Protein AF-A0A2H6H0T3-F1 (afdb_monomer)

Sequence (57 aa):
MVIKKKIKVKGREYWILIHSVRKGRKIIQKKKYIGKLLPPKQRLEFLQYLRMRFSIL

Structure (mmCIF, N/CA/C/O backbone):
data_AF-A0A2H6H0T3-F1
#
_entry.id   AF-A0A2H6H0T3-F1
#
loop_
_atom_site.group_PDB
_atom_site.id
_atom_site.type_symbol
_atom_site.label_atom_id
_atom_site.label_alt_id
_atom_site.label_comp_id
_atom_site.label_asym_id
_atom_site.label_entity_id
_atom_site.label_seq_id
_atom_site.pdbx_PDB_ins_code
_atom_site.Cartn_x
_atom_site.Cartn_y
_atom_site.Cartn_z
_atom_site.occupancy
_atom_site.B_iso_or_equiv
_atom_site.auth_seq_id
_atom_site.auth_comp_id
_atom_site.auth_asym_id
_atom_site.auth_atom_id
_atom_site.pdbx_PDB_model_num
ATOM 1 N N . MET A 1 1 ? 8.043 6.664 -9.598 1.00 76.50 1 MET A N 1
ATOM 2 C CA . MET A 1 1 ? 8.168 7.208 -8.218 1.00 76.50 1 MET A CA 1
ATOM 3 C C . MET A 1 1 ? 7.070 6.619 -7.343 1.00 76.50 1 MET A C 1
ATOM 5 O O . MET A 1 1 ? 5.925 6.587 -7.790 1.00 76.50 1 MET A O 1
ATOM 9 N N . VAL A 1 2 ? 7.399 6.139 -6.139 1.00 81.94 2 VAL A N 1
ATOM 10 C CA . VAL A 1 2 ? 6.420 5.581 -5.188 1.00 81.94 2 VAL A CA 1
ATOM 11 C C . VAL A 1 2 ? 6.280 6.510 -3.987 1.00 81.94 2 VAL A C 1
ATOM 13 O O . VAL A 1 2 ? 7.273 6.865 -3.364 1.00 81.94 2 VAL A O 1
ATOM 16 N N . ILE A 1 3 ? 5.046 6.904 -3.677 1.00 89.00 3 ILE A N 1
ATOM 17 C CA . ILE A 1 3 ? 4.712 7.860 -2.617 1.00 89.00 3 ILE A CA 1
ATOM 18 C C . ILE A 1 3 ? 3.801 7.180 -1.596 1.00 89.00 3 ILE A C 1
ATOM 20 O O . ILE A 1 3 ? 2.869 6.460 -1.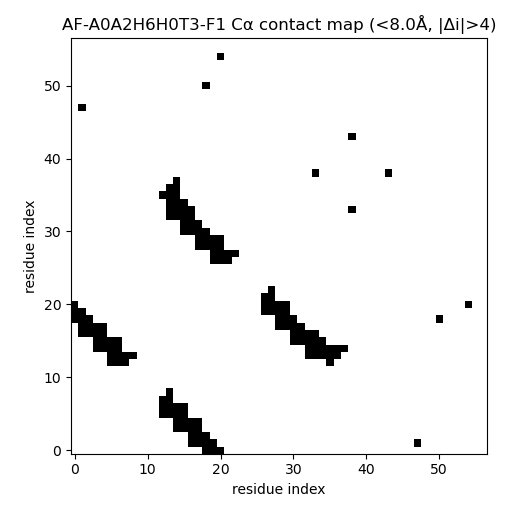965 1.00 89.00 3 ILE A O 1
ATOM 24 N N . LYS A 1 4 ? 4.053 7.435 -0.311 1.00 90.44 4 LYS A N 1
ATOM 25 C CA . LYS A 1 4 ? 3.171 7.058 0.800 1.00 90.44 4 LYS A CA 1
ATOM 26 C C . LYS A 1 4 ? 2.217 8.222 1.056 1.00 90.44 4 LYS A C 1
ATOM 28 O O . LYS A 1 4 ? 2.674 9.343 1.253 1.00 90.44 4 LYS A O 1
ATOM 33 N N . LYS A 1 5 ? 0.909 7.975 1.054 1.00 92.12 5 LYS A N 1
ATOM 34 C CA . LYS A 1 5 ? -0.100 9.010 1.316 1.00 92.12 5 LYS A CA 1
ATOM 35 C C . LYS A 1 5 ? -1.120 8.514 2.333 1.00 92.12 5 LYS A C 1
ATOM 37 O O . LYS A 1 5 ? -1.587 7.382 2.225 1.00 92.12 5 LYS A O 1
ATOM 42 N N . LYS A 1 6 ? -1.489 9.372 3.287 1.00 94.19 6 LYS A N 1
ATOM 43 C CA . LYS A 1 6 ? -2.676 9.166 4.120 1.00 94.19 6 LYS A CA 1
ATOM 44 C C . LYS A 1 6 ? -3.928 9.640 3.385 1.00 94.19 6 LYS A C 1
ATOM 46 O O . LYS A 1 6 ? -3.918 10.693 2.748 1.00 94.19 6 LYS A O 1
ATOM 51 N N . ILE A 1 7 ? -5.001 8.867 3.479 1.00 93.56 7 ILE A N 1
ATOM 52 C CA . ILE A 1 7 ? -6.335 9.220 2.989 1.00 93.56 7 ILE A CA 1
ATOM 53 C C . ILE A 1 7 ? -7.365 9.033 4.098 1.00 93.56 7 ILE A C 1
ATOM 55 O O . ILE A 1 7 ? -7.213 8.156 4.948 1.00 93.56 7 ILE A O 1
ATOM 59 N N . LYS A 1 8 ? -8.432 9.832 4.059 1.00 95.25 8 LYS A N 1
ATOM 60 C CA . LYS A 1 8 ? -9.577 9.705 4.962 1.00 95.25 8 LYS A CA 1
ATOM 61 C C . LYS A 1 8 ? -10.745 9.087 4.202 1.00 95.25 8 LYS A C 1
ATOM 63 O O . LYS A 1 8 ? -11.125 9.584 3.148 1.00 95.25 8 LYS A O 1
ATOM 68 N N . VAL A 1 9 ? -11.304 8.001 4.726 1.00 89.88 9 VAL A N 1
ATOM 69 C CA . VAL A 1 9 ? -12.474 7.317 4.157 1.00 89.88 9 VAL A CA 1
ATOM 70 C C . VAL A 1 9 ? -13.465 7.067 5.284 1.00 89.88 9 VAL A C 1
ATOM 72 O O . VAL A 1 9 ? -13.117 6.430 6.276 1.00 89.88 9 VAL A O 1
ATOM 75 N N . LYS A 1 10 ? -14.694 7.587 5.150 1.00 90.69 10 LYS A N 1
ATOM 76 C CA . LYS A 1 10 ? -15.765 7.461 6.161 1.00 90.69 10 LYS A CA 1
ATOM 77 C C . LYS A 1 10 ? -15.282 7.791 7.587 1.00 90.69 10 LYS A C 1
ATOM 79 O O . LYS A 1 10 ? -15.467 7.016 8.519 1.00 90.69 10 LYS A O 1
ATOM 84 N N . GLY A 1 11 ? -14.564 8.907 7.734 1.00 92.50 11 GLY A N 1
ATOM 85 C CA . GLY A 1 11 ? -14.035 9.364 9.025 1.00 92.50 11 GLY A CA 1
ATOM 86 C C . GLY A 1 11 ? -12.751 8.676 9.504 1.00 92.50 11 GLY A C 1
ATOM 87 O O . GLY A 1 11 ? -12.123 9.179 10.427 1.00 92.50 11 GLY A O 1
ATOM 88 N N . ARG A 1 12 ? -12.312 7.584 8.867 1.00 92.69 12 ARG A N 1
ATOM 89 C CA . ARG A 1 12 ? -11.135 6.802 9.277 1.00 92.69 12 ARG A CA 1
ATOM 90 C C . ARG A 1 12 ? -9.926 7.102 8.396 1.00 92.69 12 ARG A C 1
ATOM 92 O O . ARG A 1 12 ? -10.070 7.285 7.188 1.00 92.69 12 ARG A O 1
ATOM 99 N N . GLU A 1 13 ? -8.740 7.131 8.996 1.00 94.50 13 GLU A N 1
ATOM 100 C CA . GLU A 1 13 ? -7.477 7.325 8.279 1.00 94.50 13 GLU A CA 1
ATOM 101 C C . GLU A 1 13 ? -6.869 6.005 7.811 1.00 94.50 13 GLU A C 1
ATOM 103 O O . GLU A 1 13 ? -6.872 4.998 8.524 1.00 94.50 13 GLU A O 1
ATOM 108 N N . TYR A 1 14 ? -6.304 6.035 6.608 1.00 93.38 14 TYR A N 1
ATOM 109 C CA . TYR A 1 14 ? -5.661 4.893 5.984 1.00 93.38 14 TYR A CA 1
ATOM 110 C C . TYR A 1 14 ? -4.435 5.304 5.187 1.00 93.38 14 TYR A C 1
ATOM 112 O O . TYR A 1 14 ? -4.391 6.376 4.587 1.00 93.38 14 TYR A O 1
ATOM 120 N N . TRP A 1 15 ? -3.468 4.403 5.107 1.00 94.00 15 TRP A N 1
ATOM 121 C CA . TRP A 1 15 ? -2.301 4.539 4.258 1.00 94.00 15 TRP A CA 1
ATOM 122 C C . TRP A 1 15 ? -2.522 3.886 2.898 1.00 94.00 15 TRP A C 1
ATOM 124 O O . TRP A 1 15 ? -3.004 2.754 2.785 1.00 94.00 15 TRP A O 1
ATOM 134 N N . ILE A 1 16 ? -2.103 4.598 1.855 1.00 92.44 16 ILE A N 1
ATOM 135 C CA . ILE A 1 16 ? -2.015 4.096 0.487 1.00 92.44 16 ILE A CA 1
ATOM 136 C C . ILE A 1 16 ? -0.607 4.312 -0.075 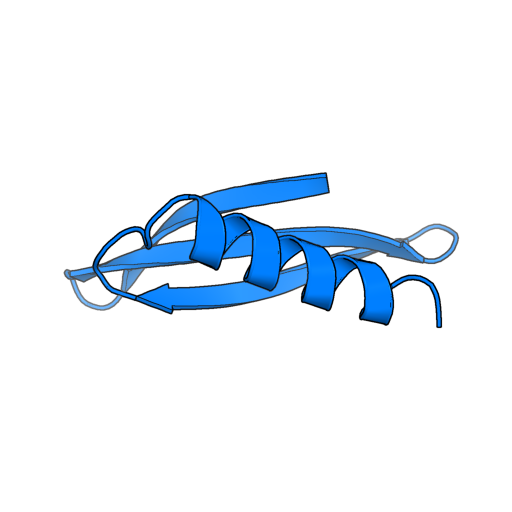1.00 92.44 16 ILE A C 1
ATOM 138 O O . ILE A 1 16 ? 0.062 5.299 0.239 1.00 92.44 16 ILE A O 1
ATOM 142 N N . LEU A 1 17 ? -0.172 3.396 -0.941 1.00 90.81 17 LEU A N 1
ATOM 143 C CA . LEU A 1 17 ? 0.963 3.607 -1.838 1.00 90.81 17 LEU A CA 1
ATOM 144 C C . LEU A 1 17 ? 0.446 4.082 -3.188 1.00 90.81 17 LEU A C 1
ATOM 146 O O . LEU A 1 17 ? -0.481 3.494 -3.748 1.00 90.81 17 LEU A O 1
ATOM 150 N N . ILE A 1 18 ? 1.079 5.114 -3.728 1.00 90.31 18 ILE A N 1
ATOM 151 C CA . ILE A 1 18 ? 0.817 5.629 -5.068 1.00 90.31 18 ILE A CA 1
ATOM 152 C C . ILE A 1 18 ? 2.083 5.424 -5.887 1.00 90.31 18 ILE A C 1
ATOM 154 O O . ILE A 1 18 ? 3.124 5.989 -5.567 1.00 90.31 18 ILE A O 1
ATOM 158 N N . HIS A 1 19 ? 1.995 4.613 -6.937 1.00 88.19 19 HIS A N 1
ATOM 159 C CA . HIS A 1 19 ? 3.062 4.427 -7.908 1.00 88.19 19 HIS A CA 1
ATOM 160 C C . HIS A 1 19 ? 2.697 5.133 -9.214 1.00 88.19 19 HIS A C 1
ATOM 162 O O . HIS A 1 19 ? 1.785 4.701 -9.919 1.00 88.19 19 HIS A O 1
ATOM 168 N N . SER A 1 20 ? 3.417 6.204 -9.540 1.00 88.19 20 SER A N 1
ATOM 169 C CA . SER A 1 20 ? 3.289 6.896 -10.825 1.00 88.19 20 SER A CA 1
ATOM 170 C C . SER A 1 20 ? 4.259 6.294 -11.838 1.00 88.19 20 SER A C 1
ATOM 172 O O . SER A 1 20 ? 5.472 6.305 -11.602 1.00 88.19 20 SER A O 1
ATOM 174 N N . VAL A 1 21 ? 3.714 5.797 -12.950 1.00 86.56 21 VAL A N 1
ATOM 175 C CA . VAL A 1 21 ? 4.442 5.186 -14.070 1.00 86.56 21 VAL A CA 1
ATOM 176 C C . VAL A 1 21 ? 4.139 5.980 -15.335 1.00 86.56 21 VAL A C 1
ATOM 178 O O . VAL A 1 21 ? 2.980 6.290 -15.612 1.00 86.56 21 VAL A O 1
ATOM 181 N N . ARG A 1 22 ? 5.166 6.313 -16.117 1.00 87.12 22 ARG A N 1
ATOM 182 C CA . ARG A 1 22 ? 4.989 6.958 -17.421 1.00 87.12 22 ARG A CA 1
ATOM 183 C C . ARG A 1 22 ? 4.765 5.882 -18.480 1.00 87.12 22 ARG A C 1
ATOM 185 O O . ARG A 1 22 ? 5.569 4.967 -18.595 1.00 87.12 22 ARG A O 1
ATOM 192 N N . LYS A 1 23 ? 3.679 5.992 -19.242 1.00 87.25 23 LYS A N 1
ATOM 193 C CA . LYS A 1 23 ? 3.382 5.128 -20.390 1.00 87.25 23 LYS A CA 1
ATOM 194 C C . LYS A 1 23 ? 3.251 6.016 -21.625 1.00 87.25 23 LYS A C 1
ATOM 196 O O . LYS A 1 23 ? 2.222 6.660 -21.839 1.00 87.25 23 LYS A O 1
ATOM 201 N N . GLY A 1 24 ? 4.342 6.116 -22.384 1.00 88.88 24 GLY A N 1
ATOM 202 C CA . GLY A 1 24 ? 4.476 7.059 -23.495 1.00 88.88 24 GLY A CA 1
ATOM 203 C C . GLY A 1 24 ? 4.309 8.514 -23.038 1.00 88.88 24 GLY A C 1
ATOM 204 O O . GLY A 1 24 ? 5.048 9.009 -22.182 1.00 88.88 24 GLY A O 1
ATOM 205 N N . ARG A 1 25 ? 3.305 9.204 -23.594 1.00 92.06 25 ARG A N 1
ATOM 206 C CA . ARG A 1 25 ? 2.978 10.602 -23.254 1.00 92.06 25 ARG A CA 1
ATOM 207 C C . ARG A 1 25 ? 2.087 10.756 -22.015 1.00 92.06 25 ARG A C 1
ATOM 209 O O . ARG A 1 25 ? 1.862 11.878 -21.579 1.00 92.06 25 ARG A O 1
ATOM 216 N N . LYS A 1 26 ? 1.579 9.661 -21.439 1.00 91.81 26 LYS A N 1
ATOM 217 C CA . LYS A 1 26 ? 0.650 9.694 -20.297 1.00 91.81 26 LYS A CA 1
ATOM 218 C C . LYS A 1 26 ? 1.340 9.259 -19.003 1.00 91.81 26 LYS A C 1
ATOM 220 O O . LYS A 1 26 ? 2.246 8.425 -19.017 1.00 91.81 26 LYS A O 1
ATOM 225 N N . ILE A 1 27 ? 0.874 9.787 -17.871 1.00 89.69 27 ILE A N 1
ATOM 226 C CA . ILE A 1 27 ? 1.260 9.329 -16.529 1.00 89.69 27 ILE A CA 1
ATOM 227 C C . ILE A 1 27 ? 0.095 8.528 -15.952 1.00 89.69 27 ILE A C 1
ATOM 229 O O . ILE A 1 27 ? -1.010 9.043 -15.806 1.00 89.69 27 ILE A O 1
ATOM 233 N N . ILE A 1 28 ? 0.344 7.265 -15.615 1.00 89.06 28 ILE A N 1
ATOM 234 C CA . ILE A 1 28 ? -0.630 6.367 -14.996 1.00 89.06 28 ILE A CA 1
ATOM 235 C C . ILE A 1 28 ? -0.282 6.227 -13.517 1.00 89.06 28 ILE A C 1
ATOM 237 O O . ILE A 1 28 ? 0.833 5.845 -13.159 1.00 89.06 28 ILE A O 1
ATOM 241 N N . GLN A 1 29 ? -1.252 6.503 -12.647 1.00 89.12 29 GLN A N 1
ATOM 242 C CA . GLN A 1 29 ? -1.102 6.323 -11.206 1.00 89.12 29 GLN A CA 1
ATOM 243 C C . GLN A 1 29 ? -1.736 5.008 -10.760 1.00 89.12 29 GLN A C 1
ATOM 245 O O . GLN A 1 29 ? -2.955 4.851 -10.771 1.00 89.12 29 GLN A O 1
ATOM 250 N N . LYS A 1 30 ? -0.910 4.068 -10.304 1.00 87.38 30 LYS A N 1
ATOM 251 C CA . LYS A 1 30 ? -1.360 2.817 -9.695 1.00 87.38 30 LYS A CA 1
ATOM 252 C C . LYS A 1 30 ? -1.406 2.988 -8.174 1.00 87.38 30 LYS A C 1
ATOM 254 O O . LYS A 1 30 ? -0.372 3.191 -7.540 1.00 87.38 30 LYS A O 1
ATOM 259 N N . LYS A 1 31 ? -2.593 2.887 -7.571 1.00 88.62 31 LYS A N 1
ATOM 260 C CA . LYS A 1 31 ? -2.786 3.006 -6.113 1.00 88.62 31 LYS A CA 1
ATOM 261 C C . LYS A 1 31 ? -2.859 1.617 -5.468 1.00 88.62 31 LYS A C 1
ATOM 263 O O . LYS A 1 31 ? -3.274 0.653 -6.112 1.00 88.62 31 LYS A O 1
ATOM 268 N N . LYS A 1 32 ? -2.415 1.481 -4.219 1.00 87.38 32 LYS A N 1
ATOM 269 C CA . LYS A 1 32 ? -2.593 0.266 -3.411 1.00 87.38 32 LYS A CA 1
ATOM 270 C C . LYS A 1 32 ? -2.913 0.645 -1.974 1.00 87.38 32 LYS A C 1
ATOM 272 O O . LYS A 1 32 ? -2.190 1.431 -1.370 1.00 87.38 32 LYS A O 1
ATOM 277 N N . TYR A 1 33 ? -3.979 0.060 -1.447 1.00 89.25 33 TYR A N 1
ATOM 278 C CA . TYR A 1 33 ? -4.317 0.158 -0.038 1.00 89.25 33 TYR A CA 1
ATOM 279 C C . TYR A 1 33 ? -3.309 -0.620 0.808 1.00 89.25 33 TYR A C 1
ATOM 281 O O . TYR A 1 33 ? -2.946 -1.744 0.458 1.00 89.25 33 TYR A O 1
ATOM 289 N N . ILE A 1 34 ? -2.843 -0.002 1.892 1.00 88.50 34 ILE A N 1
ATOM 290 C CA . ILE A 1 34 ? -1.888 -0.613 2.813 1.00 88.50 34 ILE A CA 1
ATOM 291 C C . ILE A 1 34 ? -2.566 -1.039 4.118 1.00 88.50 34 ILE A C 1
ATOM 293 O O . ILE A 1 34 ? -2.269 -2.112 4.631 1.00 88.50 34 ILE A O 1
ATOM 297 N N . GLY A 1 35 ? -3.467 -0.212 4.652 1.00 88.56 35 GLY A N 1
ATOM 298 C CA . GLY A 1 35 ? -4.077 -0.448 5.960 1.00 88.56 35 GLY A CA 1
ATOM 299 C C . GLY A 1 35 ? -4.247 0.831 6.770 1.00 88.56 35 GLY A C 1
ATOM 300 O O . GLY A 1 35 ? -3.971 1.928 6.290 1.0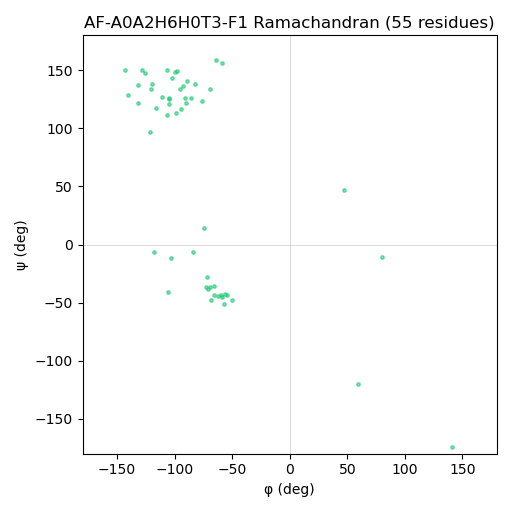0 88.56 35 GLY A O 1
ATOM 301 N N . LYS A 1 36 ? -4.694 0.688 8.021 1.00 91.12 36 LYS A N 1
ATOM 302 C CA . LYS A 1 36 ? -4.746 1.792 9.000 1.00 91.12 36 LYS A CA 1
ATOM 303 C C . LYS A 1 36 ? -3.354 2.180 9.508 1.00 91.12 36 LYS A C 1
ATOM 305 O O . LYS A 1 36 ? -3.078 3.353 9.726 1.00 91.12 36 LYS A O 1
ATOM 310 N N . LEU A 1 37 ? -2.479 1.189 9.670 1.00 89.38 37 LEU A N 1
ATOM 311 C CA . LEU A 1 37 ? -1.113 1.365 10.149 1.00 89.38 37 LEU A CA 1
ATOM 312 C C . LEU A 1 37 ? -0.133 1.363 8.980 1.00 89.38 37 LEU A C 1
ATOM 314 O O . LEU A 1 37 ? -0.353 0.690 7.969 1.00 89.38 37 LEU A O 1
ATOM 318 N N . LEU A 1 38 ? 0.952 2.118 9.132 1.00 86.19 38 LEU A N 1
ATOM 319 C CA . LEU A 1 38 ? 2.055 2.064 8.190 1.00 86.19 38 LEU A CA 1
ATOM 320 C C . LEU A 1 38 ? 2.863 0.780 8.467 1.00 86.19 38 LEU A C 1
ATOM 322 O O . LEU A 1 38 ? 3.307 0.593 9.597 1.00 86.19 38 LEU A O 1
ATOM 326 N N . PRO A 1 39 ? 3.056 -0.111 7.481 1.00 86.69 39 PRO A N 1
ATOM 327 C CA . PRO A 1 39 ? 3.831 -1.326 7.669 1.00 86.69 39 PRO A CA 1
ATOM 328 C C . PRO A 1 39 ? 5.299 -1.021 7.971 1.00 86.69 39 PRO A C 1
ATOM 330 O O . PRO A 1 39 ? 5.802 0.036 7.571 1.00 86.69 39 PRO A O 1
ATOM 333 N N . PRO A 1 40 ? 6.016 -1.981 8.575 1.00 90.62 40 PRO A N 1
ATOM 334 C CA . PRO A 1 40 ? 7.455 -1.877 8.769 1.00 90.62 40 PRO A CA 1
ATOM 335 C C . PRO A 1 40 ? 8.201 -1.710 7.437 1.00 90.62 40 PRO A C 1
A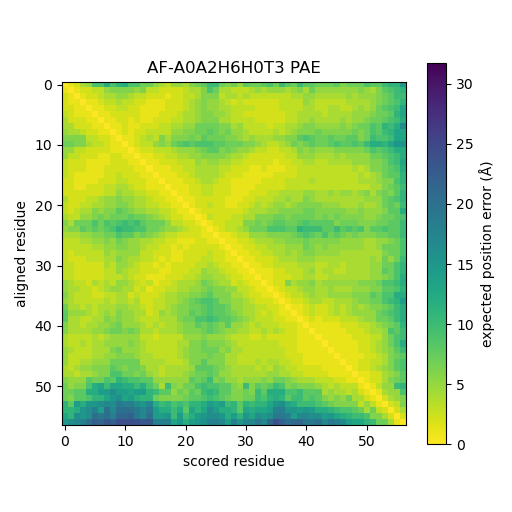TOM 337 O O . PRO A 1 40 ? 7.725 -2.116 6.370 1.00 90.62 40 PRO A O 1
ATOM 340 N N . LYS A 1 41 ? 9.402 -1.124 7.511 1.00 86.88 41 LYS A N 1
ATOM 341 C CA . LYS A 1 41 ? 10.237 -0.749 6.356 1.00 86.88 41 LYS A CA 1
ATOM 342 C C . LYS A 1 41 ? 10.409 -1.893 5.348 1.00 86.88 41 LYS A C 1
ATOM 344 O O . LYS A 1 41 ? 10.112 -1.696 4.174 1.00 86.88 41 LYS A O 1
ATOM 349 N N . GLN A 1 42 ? 10.745 -3.094 5.818 1.00 87.81 42 GLN A N 1
ATOM 350 C CA . GLN A 1 42 ? 10.911 -4.286 4.973 1.00 87.81 42 GLN A CA 1
ATOM 351 C C . GLN A 1 42 ? 9.652 -4.605 4.149 1.00 87.81 42 GLN A C 1
ATOM 353 O O . GLN A 1 42 ? 9.718 -4.893 2.954 1.00 87.81 42 GLN A O 1
ATOM 358 N N . ARG A 1 43 ? 8.465 -4.500 4.762 1.00 87.44 43 ARG A N 1
ATOM 359 C CA . ARG A 1 43 ? 7.194 -4.753 4.072 1.00 87.44 43 ARG A CA 1
ATOM 360 C C . ARG A 1 43 ? 6.892 -3.669 3.040 1.00 87.44 43 ARG A C 1
ATOM 362 O O . ARG A 1 43 ? 6.353 -3.980 1.980 1.00 87.44 43 ARG A O 1
ATOM 369 N N . LEU A 1 44 ? 7.230 -2.414 3.330 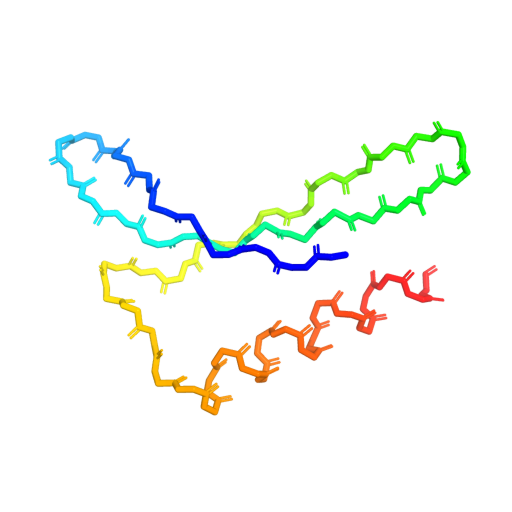1.00 85.25 44 LEU A N 1
ATOM 370 C CA . LEU A 1 44 ? 7.090 -1.312 2.377 1.00 85.25 44 LEU A CA 1
ATOM 371 C C . LEU A 1 44 ? 8.022 -1.478 1.173 1.00 85.25 44 LEU A C 1
ATOM 373 O O . LEU A 1 44 ? 7.569 -1.303 0.044 1.00 85.25 44 LEU A O 1
ATOM 377 N N . GLU A 1 45 ? 9.277 -1.859 1.404 1.00 86.31 45 GLU A N 1
ATOM 378 C CA . GLU A 1 45 ? 10.262 -2.132 0.351 1.00 86.31 45 GLU A CA 1
ATOM 379 C C . GLU A 1 45 ? 9.815 -3.292 -0.538 1.00 86.31 45 GLU A C 1
ATOM 381 O O . GLU A 1 45 ? 9.804 -3.161 -1.761 1.00 86.31 45 GLU A O 1
ATOM 386 N N . PHE A 1 46 ? 9.314 -4.378 0.055 1.00 86.50 46 PHE A N 1
ATOM 387 C CA . PHE A 1 46 ? 8.735 -5.494 -0.690 1.00 86.50 46 PHE A CA 1
ATOM 388 C C . PHE A 1 46 ? 7.544 -5.065 -1.566 1.00 86.50 46 PHE A C 1
ATOM 390 O O . PHE A 1 46 ? 7.452 -5.420 -2.744 1.00 86.50 46 PHE A O 1
ATOM 397 N N . LEU A 1 47 ? 6.629 -4.258 -1.016 1.00 82.31 47 LEU A N 1
ATOM 398 C CA . LEU A 1 47 ? 5.476 -3.737 -1.759 1.00 82.31 47 LEU A CA 1
ATOM 399 C C . LEU A 1 47 ? 5.892 -2.785 -2.890 1.00 82.31 47 LEU A C 1
ATOM 401 O O . LEU A 1 47 ? 5.254 -2.776 -3.948 1.00 82.31 47 LEU A O 1
ATOM 405 N N . GLN A 1 48 ? 6.945 -1.997 -2.674 1.00 81.06 48 GLN A N 1
ATOM 406 C CA . GLN A 1 48 ? 7.533 -1.113 -3.673 1.00 81.06 48 GLN A CA 1
ATOM 407 C C . GLN A 1 48 ? 8.202 -1.919 -4.795 1.00 81.06 48 GLN A C 1
ATOM 409 O O . GLN A 1 48 ? 7.906 -1.674 -5.964 1.00 81.06 48 GLN A O 1
ATOM 414 N N . TYR A 1 49 ?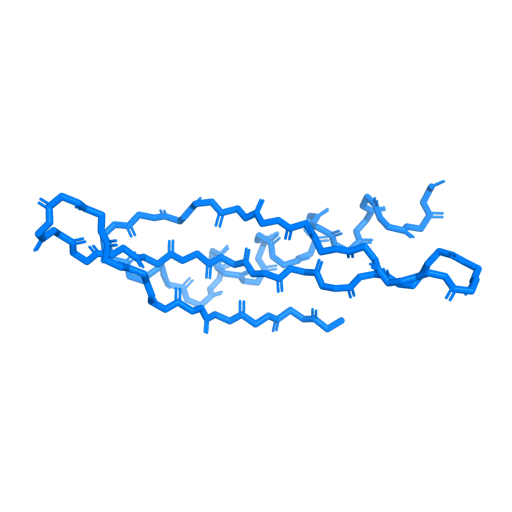 9.011 -2.924 -4.452 1.00 81.25 49 TYR A N 1
ATOM 415 C CA . TYR A 1 49 ? 9.676 -3.822 -5.398 1.00 81.25 49 TYR A CA 1
ATOM 416 C C . TYR A 1 49 ? 8.680 -4.539 -6.315 1.00 81.25 49 TYR A C 1
ATOM 418 O O . TYR A 1 49 ? 8.782 -4.449 -7.541 1.00 81.25 49 TYR A O 1
ATOM 426 N N . LEU A 1 50 ? 7.646 -5.161 -5.734 1.00 76.75 50 LEU A N 1
ATOM 427 C CA . LEU A 1 50 ? 6.580 -5.814 -6.498 1.00 76.75 50 LEU A CA 1
ATOM 428 C C . LEU A 1 50 ? 5.940 -4.859 -7.513 1.00 76.75 50 LEU A C 1
ATOM 430 O O . LEU A 1 50 ? 5.713 -5.227 -8.662 1.00 76.75 50 LEU A O 1
ATOM 434 N N . ARG A 1 51 ? 5.661 -3.610 -7.121 1.00 72.88 51 ARG A N 1
ATOM 435 C CA . ARG A 1 51 ? 5.032 -2.619 -8.010 1.00 72.88 51 ARG A CA 1
ATOM 436 C C . ARG A 1 51 ? 5.960 -2.107 -9.112 1.00 72.88 51 ARG A C 1
ATOM 438 O O . ARG A 1 51 ? 5.442 -1.717 -10.162 1.00 72.88 51 ARG A O 1
ATOM 445 N N . MET A 1 52 ? 7.274 -2.090 -8.891 1.00 66.44 52 MET A N 1
ATOM 446 C CA . MET A 1 52 ? 8.253 -1.725 -9.919 1.00 66.44 52 MET A CA 1
ATOM 447 C C . MET A 1 52 ? 8.358 -2.807 -11.002 1.00 66.44 52 MET A C 1
ATOM 449 O O . MET A 1 52 ? 8.362 -2.459 -12.178 1.00 66.44 5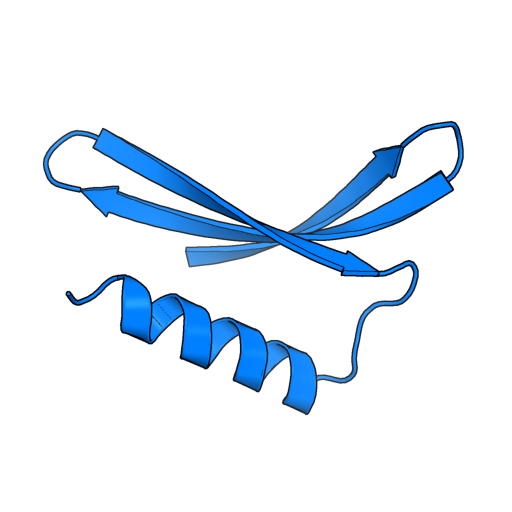2 MET A O 1
ATOM 453 N N . ARG A 1 53 ? 8.290 -4.100 -10.641 1.00 64.75 53 ARG A N 1
ATOM 454 C CA . ARG A 1 53 ? 8.288 -5.210 -11.618 1.00 64.75 53 ARG A CA 1
ATOM 455 C C . ARG A 1 53 ? 7.122 -5.154 -12.614 1.00 64.75 53 ARG A C 1
ATOM 457 O O . ARG A 1 53 ? 7.343 -5.273 -13.810 1.00 64.75 53 ARG A O 1
ATOM 464 N N . PHE A 1 54 ? 5.900 -4.857 -12.161 1.00 55.44 54 PHE A N 1
ATOM 465 C CA . PHE A 1 54 ? 4.717 -4.716 -13.041 1.00 55.44 54 PHE A CA 1
ATOM 466 C C . PHE A 1 54 ? 4.682 -3.418 -13.876 1.00 55.44 54 PHE A C 1
ATOM 468 O O . PHE A 1 54 ? 3.612 -2.996 -14.327 1.00 55.44 54 PHE A O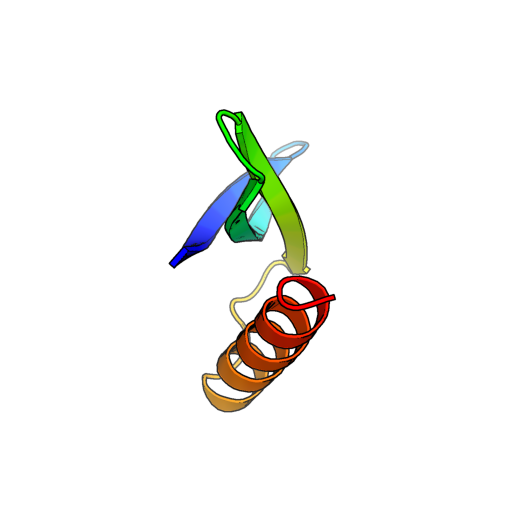 1
ATOM 475 N N . SER A 1 55 ? 5.795 -2.694 -13.966 1.00 51.47 55 SER A N 1
ATOM 476 C CA . SER A 1 55 ? 5.901 -1.456 -14.750 1.00 51.47 55 SER A CA 1
ATOM 477 C C . SER A 1 55 ? 6.930 -1.557 -15.879 1.00 51.47 55 SER A C 1
ATOM 479 O O . SER A 1 55 ? 7.023 -0.617 -16.660 1.00 51.47 55 SER A O 1
ATOM 481 N N . ILE A 1 56 ? 7.680 -2.664 -15.943 1.00 52.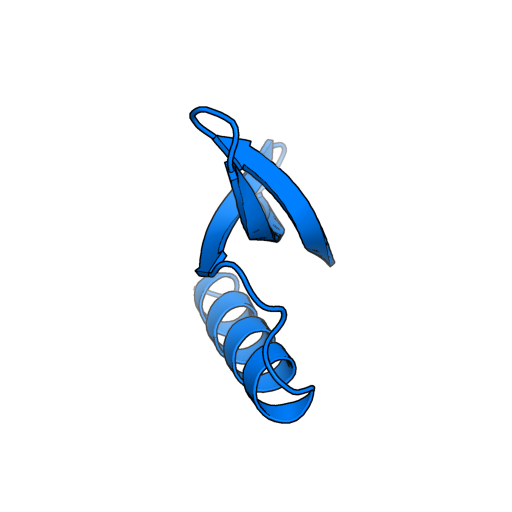62 56 ILE A N 1
ATOM 482 C CA . ILE A 1 56 ? 8.703 -2.956 -16.964 1.00 52.62 56 ILE A CA 1
ATOM 483 C C . ILE A 1 56 ? 8.177 -3.968 -18.012 1.00 52.62 56 ILE A C 1
ATOM 485 O O . ILE A 1 56 ? 8.780 -4.121 -19.067 1.00 52.62 56 ILE A O 1
ATOM 489 N N . LEU A 1 57 ? 7.025 -4.599 -17.749 1.00 45.06 57 LEU A N 1
ATOM 490 C CA . LEU A 1 57 ? 6.200 -5.342 -18.715 1.00 45.06 57 LEU A CA 1
ATOM 491 C C . LEU A 1 57 ? 5.059 -4.441 -19.208 1.00 45.06 57 LEU A C 1
ATOM 493 O O . LEU A 1 57 ? 4.761 -4.464 -20.418 1.00 45.06 57 LEU A O 1
#

Mean predicted aligned error: 5.04 Å

pLDDT: mean 84.84, std 11.08, range [45.06, 95.25]

Solvent-accessible surface area (backbone atoms only — not comparable to full-atom values): 3533 Å² total; per-residue (Å²): 95,79,44,83,44,80,46,76,57,96,92,41,66,30,32,30,42,40,37,50,44,76,57,87,96,43,79,46,75,51,74,43,85,68,39,70,60,82,70,59,68,71,59,48,50,52,56,49,52,57,57,53,58,75,69,80,115

Secondary structure (DSSP, 8-state):
-EEEEEEEETTEEEEEEEEEEEETTEEEEEEEEEESSPPPHHHHHHHHHHHHHTTT-

Foldseek 3Di:
DKDWDWDADPNAIFIKIWDWADDDPDIDIDIDTDGSDDDDPVVVVVVVVVVVVVRVD

Radius of gyration: 12.44 Å; Cα contacts (8 Å, |Δi|>4): 73; chains: 1; bounding box: 27×16×34 Å

Nearest PDB structures (foldseek):
  7av6-assembly1_A-2  TM=7.610E-01  e=1.824E+00  Halorhodospira halophila
  6lof-assembly1_D  TM=5.708E-01  e=1.335E+00  Zoanthus sp.
  2g5z-assembly1_A  TM=4.852E-01  e=1.610E+00  Aequorea victoria
  6m9y-assembly1_C  TM=4.762E-01  e=1.941E+00  Branchiostoma floridae
  5t3p-assembly1_A  TM=4.629E-01  e=1.714E+00  Homo sapiens